Protein AF-A0A272EWR4-F1 (afdb_monomer)

InterPro domains:
  IPR001967 Peptidase S11, D-alanyl-D-alanine carboxypeptidase A, N-terminal [PF00768] (37-102)
  IPR012338 Beta-lactamase/transpeptidase-like [G3DSA:3.40.710.10] (19-112)
  IPR012338 Beta-lactamase/transpeptidase-like [SSF56601] (8-102)

pLDDT: mean 80.49, std 16.47, range [41.5, 97.75]

Mean predicted aligned error: 14.86 Å

Structure (mmCIF, N/CA/C/O backbone):
data_AF-A0A272EWR4-F1
#
_entry.id   AF-A0A272EWR4-F1
#
loop_
_atom_site.group_PDB
_atom_site.id
_atom_site.type_symbol
_atom_site.label_atom_id
_atom_site.label_alt_id
_atom_site.label_comp_id
_atom_site.label_asym_id
_atom_site.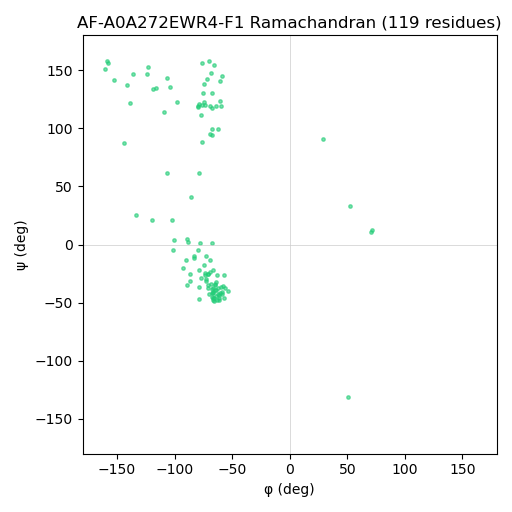label_entity_id
_atom_site.label_seq_id
_atom_site.pdbx_PDB_ins_code
_atom_site.Cartn_x
_atom_site.Cartn_y
_atom_site.Cartn_z
_atom_site.occupancy
_atom_site.B_iso_or_equiv
_atom_site.auth_seq_id
_atom_site.auth_comp_id
_atom_site.auth_asym_id
_atom_site.auth_atom_id
_atom_site.pdbx_PDB_model_num
ATOM 1 N N . MET A 1 1 ? -79.399 -26.264 17.133 1.00 56.19 1 MET A N 1
ATOM 2 C CA . MET A 1 1 ? -78.559 -26.009 18.324 1.00 56.19 1 MET A CA 1
ATOM 3 C C . MET A 1 1 ? -77.282 -25.298 17.885 1.00 56.19 1 MET A C 1
ATOM 5 O O . MET A 1 1 ? -76.499 -25.934 17.188 1.00 56.19 1 MET A O 1
ATOM 9 N N . PRO A 1 2 ? -77.062 -24.013 18.215 1.00 58.72 2 PRO A N 1
ATOM 10 C CA . PRO A 1 2 ? -75.764 -23.382 17.987 1.00 58.72 2 PRO A CA 1
ATOM 11 C C . PRO A 1 2 ? -74.739 -23.881 19.029 1.00 58.72 2 PRO A C 1
ATOM 13 O O . PRO A 1 2 ? -75.095 -24.021 20.203 1.00 58.72 2 PRO A O 1
ATOM 16 N N . PRO A 1 3 ? -73.485 -24.171 18.641 1.00 61.84 3 PRO A N 1
ATOM 17 C CA . PRO A 1 3 ? -72.431 -24.528 19.588 1.00 61.84 3 PRO A CA 1
ATOM 18 C C . PRO A 1 3 ? -72.073 -23.315 20.463 1.00 61.84 3 PRO A C 1
ATOM 20 O O . PRO A 1 3 ? -71.872 -22.210 19.965 1.00 61.84 3 PRO A O 1
ATOM 23 N N . GLY A 1 4 ? -72.040 -23.509 21.784 1.00 58.59 4 GLY A N 1
ATOM 24 C CA . GLY A 1 4 ? -71.872 -22.426 22.757 1.00 58.59 4 GLY A CA 1
ATOM 25 C C . GLY A 1 4 ? -70.467 -21.791 22.784 1.00 58.59 4 GLY A C 1
ATOM 26 O O . GLY A 1 4 ? -69.477 -22.444 22.441 1.00 58.59 4 GLY A O 1
ATOM 27 N N . PRO A 1 5 ? -70.346 -20.546 23.289 1.00 62.75 5 PRO A N 1
ATOM 28 C CA . PRO A 1 5 ? -69.130 -19.709 23.256 1.00 62.75 5 PRO A CA 1
ATOM 29 C C . PRO A 1 5 ? -67.956 -20.228 24.114 1.00 62.75 5 PRO A C 1
ATOM 31 O O . PRO A 1 5 ? -66.894 -19.607 24.185 1.00 62.75 5 PRO A O 1
ATOM 34 N N . PHE A 1 6 ? -68.121 -21.375 24.773 1.00 57.94 6 PHE A N 1
ATOM 35 C CA . PHE A 1 6 ? -67.151 -21.952 25.704 1.00 57.94 6 P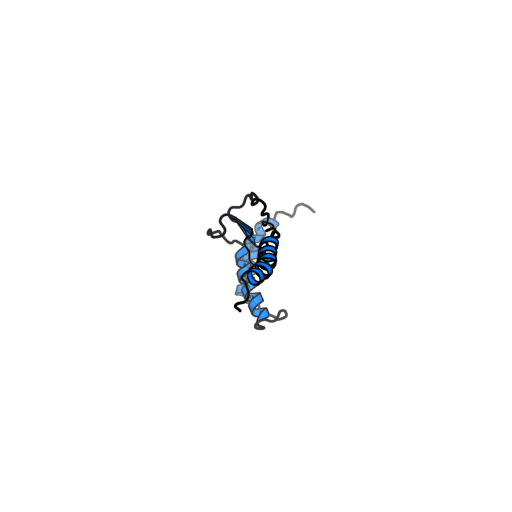HE A CA 1
ATOM 36 C C . PHE A 1 6 ? -65.976 -22.661 25.011 1.00 57.94 6 PHE A C 1
ATOM 38 O O . PHE A 1 6 ? -64.910 -22.791 25.613 1.00 57.94 6 PHE A O 1
ATOM 45 N N . LEU A 1 7 ? -66.134 -23.084 23.750 1.00 59.59 7 LEU A N 1
ATOM 46 C CA . LEU A 1 7 ? -65.070 -23.753 22.990 1.00 59.59 7 LEU A CA 1
ATOM 47 C C . LEU A 1 7 ? -64.042 -22.754 22.427 1.00 59.59 7 LEU A C 1
ATOM 49 O O . LEU A 1 7 ? -62.841 -23.013 22.460 1.00 59.59 7 LEU A O 1
ATOM 53 N N . LEU A 1 8 ? -64.507 -21.571 22.009 1.00 59.34 8 LEU A N 1
ATOM 54 C CA . LEU A 1 8 ? -63.668 -20.501 21.455 1.00 59.34 8 LEU A CA 1
ATOM 55 C C . LEU A 1 8 ? -62.718 -19.915 22.517 1.00 59.34 8 LEU A C 1
ATOM 57 O O . LEU A 1 8 ? -61.549 -19.664 22.245 1.00 59.34 8 LEU A O 1
ATOM 61 N N . ARG A 1 9 ? -63.189 -19.794 23.766 1.00 57.97 9 ARG A N 1
ATOM 62 C CA . ARG A 1 9 ? -62.401 -19.313 24.916 1.00 57.97 9 ARG A CA 1
ATOM 63 C C . ARG A 1 9 ? -61.368 -20.333 25.421 1.00 57.97 9 ARG A C 1
ATOM 65 O O . ARG A 1 9 ? -60.367 -19.928 26.006 1.00 57.97 9 ARG A O 1
ATOM 72 N N . ARG A 1 10 ? -61.579 -21.636 25.183 1.00 60.19 10 ARG A N 1
ATOM 73 C CA . ARG A 1 10 ? -60.641 -22.712 25.567 1.00 60.19 10 ARG A CA 1
ATOM 74 C C . ARG A 1 10 ? -59.428 -22.820 24.636 1.00 60.19 10 ARG A C 1
ATOM 76 O O . ARG A 1 10 ? -58.362 -23.199 25.105 1.00 60.19 10 ARG A O 1
ATOM 83 N N . LEU A 1 11 ? -59.572 -22.448 23.362 1.00 60.91 11 LEU A N 1
ATOM 84 C CA . LEU A 1 11 ? -58.474 -22.402 22.382 1.00 60.91 11 LEU A CA 1
ATOM 85 C C . LEU A 1 11 ? -57.701 -21.070 22.397 1.00 60.91 11 LEU A C 1
ATOM 87 O O . LEU A 1 11 ? -56.515 -21.050 22.083 1.00 60.91 11 LEU A O 1
ATOM 91 N N . LEU A 1 12 ? -58.338 -19.974 22.826 1.00 61.03 12 LEU A N 1
ATOM 92 C CA . LEU A 1 12 ? -57.710 -18.648 22.925 1.00 61.03 12 LEU A CA 1
ATOM 93 C C . LEU A 1 12 ? -56.702 -18.526 24.084 1.00 61.03 12 LEU A C 1
ATOM 95 O O . LEU A 1 12 ? -55.716 -17.803 23.967 1.00 61.03 12 LEU A O 1
ATOM 99 N N . PHE A 1 13 ? -56.920 -19.243 25.190 1.00 63.88 13 PHE A N 1
ATOM 100 C CA . PHE A 1 13 ? -56.071 -19.169 26.387 1.00 63.88 13 PHE A CA 1
ATOM 101 C C . PHE A 1 13 ? -54.636 -19.723 26.208 1.00 63.88 13 PHE A C 1
ATOM 103 O O . PHE A 1 13 ? -53.702 -19.037 26.623 1.00 63.88 13 PHE A O 1
ATOM 110 N N . PRO A 1 14 ? -54.398 -20.896 25.577 1.00 65.62 14 PRO A N 1
ATOM 111 C CA . PRO A 1 14 ? -53.033 -21.387 25.349 1.00 65.62 14 PRO A CA 1
ATOM 112 C C . PRO A 1 14 ? -52.292 -20.591 24.264 1.00 65.62 14 PRO A C 1
ATOM 114 O O . PRO A 1 14 ? -51.077 -20.430 24.344 1.00 65.62 14 PRO A O 1
ATOM 117 N N . MET A 1 15 ? -53.015 -20.036 23.282 1.00 63.69 15 MET A N 1
ATOM 118 C CA . MET A 1 15 ? -52.420 -19.225 22.217 1.00 63.69 15 MET A CA 1
ATOM 119 C C . MET A 1 15 ? -51.939 -17.858 22.737 1.00 63.69 15 MET A C 1
ATOM 121 O O . MET A 1 15 ? -50.868 -17.395 22.350 1.00 63.69 15 MET A O 1
ATOM 125 N N . LEU A 1 16 ? -52.681 -17.244 23.669 1.00 64.81 16 LEU A N 1
ATOM 126 C CA . LEU A 1 16 ? -52.263 -16.007 24.335 1.00 64.81 16 LEU A CA 1
ATOM 127 C C . LEU A 1 16 ? -51.089 -16.242 25.305 1.00 64.81 16 LEU A C 1
ATOM 129 O O . LEU A 1 16 ? -50.208 -15.395 25.414 1.00 64.81 16 LEU A O 1
ATOM 133 N N . ALA A 1 17 ? -51.037 -17.404 25.968 1.00 63.97 17 ALA A N 1
ATOM 134 C CA . ALA A 1 17 ? -49.947 -17.757 26.881 1.00 63.97 17 ALA A CA 1
ATOM 135 C C . ALA A 1 17 ? -48.603 -17.954 26.151 1.00 63.97 17 ALA A C 1
ATOM 137 O O . ALA A 1 17 ? -47.585 -17.439 26.610 1.00 63.97 17 ALA A O 1
ATOM 138 N N . CYS A 1 18 ? -48.599 -18.609 24.981 1.00 60.09 18 CYS A N 1
ATOM 139 C CA . CYS A 1 18 ? -47.395 -18.755 24.151 1.00 60.09 18 CYS A CA 1
ATOM 140 C C . CYS A 1 18 ? -46.860 -17.414 23.622 1.00 60.09 18 CYS A C 1
ATOM 142 O O . CYS A 1 18 ? -45.647 -17.259 23.474 1.00 60.09 18 CYS A O 1
ATOM 144 N N . LEU A 1 19 ? -47.743 -16.442 23.364 1.00 60.28 19 LEU A N 1
ATOM 145 C CA . LEU A 1 19 ? -47.358 -15.116 22.876 1.00 60.28 19 LEU A CA 1
ATOM 146 C C . LEU A 1 19 ? -46.657 -14.271 23.957 1.00 60.28 19 LEU A C 1
ATOM 148 O O . LEU A 1 19 ? -45.854 -13.404 23.628 1.00 60.28 19 LEU A O 1
ATOM 152 N N . VAL A 1 20 ? -46.916 -14.542 25.241 1.00 60.81 20 VAL A N 1
ATOM 153 C CA . VAL A 1 20 ? -46.313 -13.812 26.372 1.00 60.81 20 VAL A CA 1
ATOM 154 C C . VAL A 1 20 ? -44.954 -14.398 26.784 1.00 60.81 20 VAL A C 1
ATOM 156 O O . VAL A 1 20 ? -44.068 -13.654 27.196 1.00 60.81 20 VAL A O 1
ATOM 159 N N . THR A 1 21 ? -44.737 -15.709 26.630 1.00 61.03 21 THR A N 1
ATOM 160 C CA . THR A 1 21 ? -43.464 -16.368 26.997 1.00 61.03 21 THR A CA 1
ATOM 161 C C . THR A 1 21 ? -42.360 -16.280 25.936 1.00 61.03 21 THR A C 1
ATOM 163 O O . THR A 1 21 ? -41.218 -16.617 26.232 1.00 61.03 21 THR A O 1
ATOM 166 N N . GLY A 1 22 ? -42.662 -15.823 24.715 1.00 59.97 22 GLY A N 1
ATOM 167 C CA . GLY A 1 22 ? -41.682 -15.693 23.623 1.00 59.97 22 GLY A CA 1
ATOM 168 C C . GLY A 1 22 ? -40.669 -14.549 23.780 1.00 59.97 22 GLY A C 1
ATOM 169 O O . GLY A 1 22 ? -39.687 -14.499 23.046 1.00 59.97 22 GLY A O 1
ATOM 170 N N . SER A 1 23 ? -40.860 -13.648 24.746 1.00 59.09 23 SER A N 1
ATOM 171 C CA . SER A 1 23 ? -39.996 -12.479 24.979 1.00 59.09 23 SER A CA 1
ATOM 172 C C . SER A 1 23 ? -38.780 -12.795 25.862 1.00 59.09 23 SER A C 1
ATOM 174 O O . SER A 1 23 ? -38.421 -12.015 26.746 1.00 59.09 23 SER A O 1
ATOM 176 N N . ALA A 1 24 ? -38.141 -13.949 25.666 1.00 59.94 24 ALA A N 1
ATOM 177 C CA . ALA A 1 24 ? -36.887 -14.274 26.337 1.00 59.94 24 ALA A CA 1
ATOM 178 C C . ALA A 1 24 ? -35.728 -13.511 25.667 1.00 59.94 24 ALA A C 1
ATOM 180 O O . ALA A 1 24 ? -35.118 -13.987 24.718 1.00 59.94 24 ALA A O 1
ATOM 181 N N . VAL A 1 25 ? -35.487 -12.289 26.158 1.00 59.72 25 VAL A N 1
ATOM 182 C CA . VAL A 1 25 ? -34.207 -11.550 26.185 1.00 59.72 25 VAL A CA 1
ATOM 183 C C . VAL A 1 25 ? -33.214 -11.864 25.054 1.00 59.72 25 VAL A C 1
ATOM 185 O O . VAL A 1 25 ? -32.294 -12.667 25.199 1.00 59.72 25 VAL A O 1
ATOM 188 N N . ALA A 1 26 ? -33.310 -11.100 23.965 1.00 60.78 26 ALA A N 1
ATOM 189 C CA . ALA A 1 26 ? -32.144 -10.799 23.145 1.00 60.78 26 ALA A CA 1
ATOM 190 C C . ALA A 1 26 ? -31.207 -9.901 23.973 1.00 60.78 26 ALA A C 1
ATOM 192 O O . ALA A 1 26 ? -31.395 -8.687 24.051 1.00 60.78 26 ALA A O 1
ATOM 193 N N . GLN A 1 27 ? -30.227 -10.496 24.654 1.00 63.78 27 GLN A N 1
ATOM 194 C CA . GLN A 1 27 ? -29.143 -9.737 25.271 1.00 63.78 27 GLN A CA 1
ATOM 195 C C . GLN A 1 27 ? -28.276 -9.158 24.150 1.00 63.78 27 GLN A C 1
ATOM 197 O O . GLN A 1 27 ? -27.401 -9.830 23.611 1.00 63.78 27 GLN A O 1
ATOM 202 N N . SER A 1 28 ? -28.536 -7.907 23.767 1.00 60.91 28 SER A N 1
ATOM 203 C CA . SER A 1 28 ? -27.627 -7.158 22.906 1.00 60.91 28 SER A CA 1
ATOM 204 C C . SER A 1 28 ? -26.345 -6.882 23.693 1.00 60.91 28 SER A C 1
ATOM 206 O O . SER A 1 28 ? -26.312 -5.971 24.523 1.00 60.91 28 SER A O 1
ATOM 208 N N . SER A 1 29 ? -25.295 -7.670 23.466 1.00 65.94 29 SER A N 1
ATOM 209 C CA . SER A 1 29 ? -23.943 -7.319 23.895 1.00 65.94 29 SER A CA 1
ATOM 210 C C . SER A 1 29 ? -23.546 -6.036 23.166 1.00 65.94 29 SER A C 1
ATOM 212 O O . SER A 1 29 ? -23.216 -6.071 21.981 1.00 65.94 29 SER A O 1
ATOM 214 N N . GLN A 1 30 ? -23.653 -4.894 23.847 1.00 67.12 30 GLN A N 1
ATOM 215 C CA . GLN A 1 30 ? -23.172 -3.623 23.314 1.00 67.12 30 GLN A CA 1
ATOM 216 C C . GLN A 1 30 ? -21.662 -3.771 23.077 1.00 67.12 30 GLN A C 1
ATOM 218 O O . GLN A 1 30 ? -20.949 -4.137 24.017 1.00 67.12 30 GLN A O 1
ATOM 223 N N . PRO A 1 31 ? -21.164 -3.547 21.850 1.00 71.75 31 PRO A N 1
ATOM 224 C CA . PRO A 1 31 ? -19.738 -3.622 21.581 1.00 71.75 31 PRO A CA 1
ATOM 225 C C . PRO A 1 31 ? -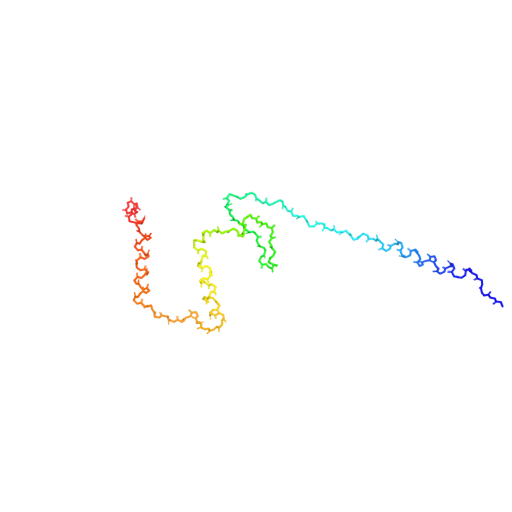19.009 -2.596 22.452 1.00 71.75 31 PRO A C 1
ATOM 227 O O . PRO A 1 31 ? -19.273 -1.396 22.372 1.00 71.75 31 PRO A O 1
ATOM 230 N N . TYR A 1 32 ? -18.117 -3.069 23.318 1.00 75.94 32 TYR A N 1
ATOM 231 C CA . TYR A 1 32 ? -17.269 -2.195 24.117 1.00 75.94 32 TYR A CA 1
ATOM 232 C C . TYR A 1 32 ? -16.141 -1.660 23.233 1.00 75.94 32 TYR A C 1
ATOM 234 O O . TYR A 1 32 ? -15.260 -2.415 22.824 1.00 75.94 32 TYR A O 1
ATOM 242 N N . PHE A 1 33 ? -16.176 -0.361 22.939 1.00 75.62 33 PHE A N 1
ATOM 243 C CA . PHE A 1 33 ? -15.078 0.340 22.279 1.00 75.62 33 PHE A CA 1
ATOM 244 C C . PHE A 1 33 ? -14.237 1.065 23.336 1.00 75.62 33 PHE A C 1
ATOM 246 O O . PHE A 1 33 ? -14.783 1.886 24.080 1.00 75.62 33 PHE A O 1
ATOM 253 N N . PRO A 1 34 ? -12.925 0.785 23.436 1.00 82.75 34 PRO A N 1
ATOM 254 C CA . PRO A 1 34 ? -12.055 1.536 24.326 1.00 82.75 34 PRO A CA 1
ATOM 255 C C . PRO A 1 34 ? -11.946 2.996 23.856 1.00 82.75 34 PRO A C 1
ATOM 257 O O . PRO A 1 34 ? -12.102 3.279 22.663 1.00 82.75 34 PRO A O 1
ATOM 260 N N . PRO A 1 35 ? -11.658 3.940 24.768 1.00 82.88 35 PRO A N 1
ATOM 261 C CA . PRO A 1 35 ? -11.369 5.312 24.375 1.00 82.88 35 PRO A CA 1
ATOM 262 C C . PRO A 1 35 ? -10.167 5.347 23.422 1.00 82.88 35 PRO A C 1
ATOM 264 O O . PRO A 1 35 ? -9.230 4.556 23.548 1.00 82.88 35 PRO A O 1
ATOM 267 N N . SER A 1 36 ? -10.198 6.273 22.462 1.00 82.56 36 SER A N 1
ATOM 268 C CA . SER A 1 36 ? -9.088 6.455 21.523 1.00 82.56 36 SER A CA 1
ATOM 269 C C . SER A 1 36 ? -7.797 6.829 22.267 1.00 82.56 36 SER A C 1
ATOM 271 O O . SER A 1 36 ? -7.853 7.613 23.218 1.00 82.56 36 SER A O 1
ATOM 273 N N . PRO A 1 37 ? -6.633 6.296 21.856 1.00 84.88 37 PRO A N 1
ATOM 274 C CA . PRO A 1 37 ? -5.361 6.623 22.487 1.00 84.88 37 PRO A CA 1
ATOM 275 C C . PRO A 1 37 ? -4.963 8.079 22.210 1.00 84.88 37 PRO A C 1
ATOM 277 O O . PRO A 1 37 ? -5.237 8.617 21.138 1.00 84.88 37 PRO A O 1
ATOM 280 N N . MET A 1 38 ? -4.269 8.707 23.161 1.00 87.31 38 MET A N 1
ATOM 281 C CA . MET A 1 38 ? -3.585 9.978 22.913 1.00 87.31 38 MET A CA 1
ATOM 282 C C . MET A 1 38 ? -2.257 9.699 22.201 1.00 87.31 38 MET A C 1
ATOM 284 O O . MET A 1 38 ? -1.399 9.006 22.746 1.00 87.31 38 MET A O 1
ATOM 288 N N . LEU A 1 39 ? -2.097 10.220 20.983 1.00 90.25 39 LEU A N 1
ATOM 289 C CA . LEU A 1 39 ? -0.870 10.125 20.191 1.00 90.25 39 LEU A CA 1
ATOM 290 C C . LEU A 1 39 ? -0.282 11.518 19.954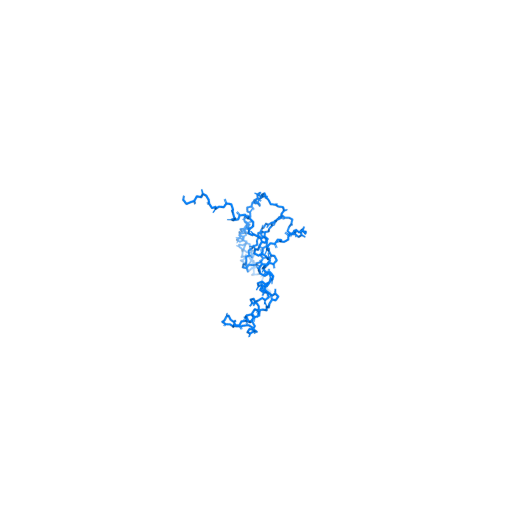 1.00 90.25 39 LEU A C 1
ATOM 292 O O . LEU A 1 39 ? -0.980 12.429 19.517 1.00 90.25 39 LEU A O 1
ATOM 296 N N . GLU A 1 40 ? 1.030 11.643 20.136 1.00 92.00 40 GLU A N 1
ATOM 297 C CA . GLU A 1 40 ? 1.810 12.835 19.779 1.00 92.00 40 GLU A CA 1
ATOM 298 C C . GLU A 1 40 ? 2.094 12.867 18.264 1.00 92.00 40 GLU A C 1
ATOM 300 O O . GLU A 1 40 ? 3.236 12.784 17.809 1.00 92.00 40 GLU A O 1
ATOM 305 N N . ALA A 1 41 ? 1.036 12.926 17.455 1.00 90.19 41 ALA A N 1
ATOM 306 C CA . ALA A 1 41 ? 1.111 13.001 15.999 1.00 90.19 41 ALA A CA 1
ATOM 307 C C . ALA A 1 41 ? 0.120 14.039 15.455 1.00 90.19 41 ALA A C 1
ATOM 309 O O . ALA A 1 41 ? -0.968 14.223 15.992 1.00 90.19 41 ALA A O 1
ATOM 310 N N . ARG A 1 42 ? 0.489 14.718 14.359 1.00 89.88 42 ARG A N 1
ATOM 311 C CA . ARG A 1 42 ? -0.347 15.772 13.747 1.00 89.88 42 ARG A CA 1
ATOM 312 C C . ARG A 1 42 ? -1.636 15.225 13.132 1.00 89.88 42 ARG A C 1
ATOM 314 O O . ARG A 1 42 ? -2.668 15.883 13.200 1.00 89.88 42 ARG A O 1
ATOM 321 N N . ALA A 1 43 ? -1.545 14.050 12.514 1.00 92.88 43 ALA A N 1
ATOM 322 C CA . ALA A 1 43 ? -2.656 13.333 11.910 1.00 92.88 43 ALA A CA 1
ATOM 323 C C . ALA A 1 43 ? -2.361 11.828 11.924 1.00 92.88 43 ALA A C 1
ATOM 325 O O . ALA A 1 43 ? -1.214 11.423 11.713 1.00 92.88 43 ALA A O 1
ATOM 326 N N . TRP A 1 44 ? -3.378 11.007 12.175 1.00 93.44 44 TRP A N 1
ATOM 327 C CA . TRP A 1 44 ? -3.277 9.548 12.176 1.00 93.44 44 TRP A CA 1
ATOM 328 C C . TRP A 1 44 ? -4.646 8.894 11.973 1.00 93.44 44 TRP A C 1
ATOM 330 O O . TRP A 1 44 ? -5.693 9.488 12.233 1.00 93.44 44 TRP A O 1
ATOM 340 N N . VAL A 1 45 ? -4.629 7.644 11.517 1.00 94.00 45 VAL A N 1
ATOM 341 C CA . VAL A 1 45 ? -5.819 6.812 11.329 1.00 94.00 45 VAL A CA 1
ATOM 342 C C . VAL A 1 45 ? -5.497 5.378 11.737 1.00 94.00 45 VAL A C 1
ATOM 344 O O . VAL A 1 45 ? -4.427 4.859 11.420 1.00 94.00 45 VAL A O 1
ATOM 347 N N . LEU A 1 46 ? -6.420 4.746 12.456 1.00 93.31 46 LEU A N 1
ATOM 348 C CA . LEU A 1 46 ? -6.393 3.333 12.803 1.00 93.31 46 LEU A CA 1
ATOM 349 C C . LEU A 1 46 ? -7.489 2.626 12.006 1.00 93.31 46 LEU A C 1
ATOM 351 O O . LEU A 1 46 ? -8.675 2.877 12.213 1.00 93.31 46 LEU A O 1
ATOM 355 N N . LEU A 1 47 ? -7.072 1.750 11.098 1.00 94.25 47 LEU A N 1
ATOM 356 C CA . LEU A 1 47 ? -7.935 1.042 10.157 1.00 94.25 47 LEU A CA 1
ATOM 357 C C . LEU A 1 47 ? -7.827 -0.467 10.391 1.00 94.25 47 LEU A C 1
ATOM 359 O O . LEU A 1 47 ? -6.716 -0.994 10.470 1.00 94.25 47 LEU A O 1
ATOM 363 N N . ASP A 1 48 ? -8.960 -1.163 10.439 1.00 95.00 48 ASP A N 1
ATOM 364 C CA . ASP A 1 48 ? -8.984 -2.617 10.309 1.00 95.00 48 ASP A CA 1
ATOM 365 C C . ASP A 1 48 ? -8.845 -3.021 8.833 1.00 95.00 48 ASP A C 1
ATOM 367 O O . ASP A 1 48 ? -9.667 -2.659 7.991 1.00 95.00 48 ASP A O 1
ATOM 371 N N . ALA A 1 49 ? -7.804 -3.788 8.508 1.00 95.12 49 ALA A N 1
ATOM 372 C CA . ALA A 1 49 ? -7.485 -4.152 7.129 1.00 95.12 49 ALA A CA 1
ATOM 373 C C . ALA A 1 49 ? -8.477 -5.155 6.512 1.00 95.12 49 ALA A C 1
ATOM 375 O O . ALA A 1 49 ? -8.601 -5.202 5.289 1.00 95.12 49 ALA A O 1
ATOM 376 N N . GLY A 1 50 ? -9.161 -5.962 7.332 1.00 96.62 50 GLY A N 1
ATOM 377 C CA . GLY A 1 50 ? -10.120 -6.960 6.851 1.00 96.62 50 GLY A CA 1
ATOM 378 C C . GLY A 1 50 ? -11.471 -6.352 6.477 1.00 96.62 50 GLY A C 1
ATOM 379 O O . GLY A 1 50 ? -12.004 -6.640 5.407 1.00 96.62 50 GLY A O 1
ATOM 380 N N . SER A 1 51 ? -12.018 -5.503 7.349 1.00 95.31 51 SER A N 1
ATOM 381 C CA . SER A 1 51 ? -13.322 -4.858 7.149 1.00 95.31 51 SER A CA 1
ATOM 382 C C . SER A 1 51 ? -13.250 -3.487 6.470 1.00 95.31 51 SER A C 1
ATOM 384 O O . SER A 1 51 ? -14.257 -3.015 5.946 1.00 95.31 51 SER A O 1
ATOM 386 N N . GLY A 1 52 ? -12.089 -2.825 6.492 1.00 93.75 52 GLY A N 1
ATOM 387 C CA . GLY A 1 52 ? -11.956 -1.423 6.092 1.00 93.75 52 GLY A CA 1
ATOM 388 C C . GLY A 1 52 ? -12.578 -0.441 7.092 1.00 93.75 52 GLY A C 1
ATOM 389 O O . GLY A 1 52 ? -12.754 0.733 6.767 1.00 93.75 52 GLY A O 1
ATOM 390 N N . GLN A 1 53 ? -12.934 -0.892 8.297 1.00 93.69 53 GLN A N 1
ATOM 391 C CA . GLN A 1 53 ? -13.505 -0.033 9.327 1.00 93.69 53 GLN A CA 1
ATOM 392 C C . GLN A 1 53 ? -12.426 0.852 9.961 1.00 93.69 53 GLN A C 1
ATOM 394 O O . GLN A 1 53 ? -11.389 0.367 10.416 1.00 93.69 53 GLN A O 1
ATOM 399 N N . VAL A 1 54 ? -12.691 2.156 10.051 1.00 92.88 54 VAL A N 1
ATOM 400 C CA . VAL A 1 54 ? -11.873 3.076 10.850 1.00 92.88 54 VAL A CA 1
ATOM 401 C C . VAL A 1 54 ? -12.269 2.934 12.318 1.00 92.88 54 VAL A C 1
ATOM 403 O O . VAL A 1 54 ? -13.421 3.165 12.678 1.00 92.88 54 VAL A O 1
ATOM 406 N N . LEU A 1 55 ? -11.314 2.546 13.160 1.00 92.06 55 LEU A N 1
ATOM 407 C CA . LEU A 1 55 ? -11.520 2.320 14.593 1.00 92.06 55 LEU A CA 1
ATOM 408 C C . LEU A 1 55 ? -11.286 3.593 15.414 1.00 92.06 55 LEU A C 1
ATOM 410 O O . LEU A 1 55 ? -11.955 3.821 16.416 1.00 92.06 55 LEU A O 1
ATOM 414 N N . ALA A 1 56 ? -10.328 4.416 14.992 1.00 92.25 56 ALA A N 1
ATOM 415 C CA . ALA A 1 56 ? -10.003 5.695 15.610 1.00 92.25 56 ALA A CA 1
ATOM 416 C C . ALA A 1 56 ? -9.224 6.560 14.612 1.00 92.25 56 ALA A C 1
ATOM 418 O O . ALA A 1 56 ? -8.511 6.032 13.758 1.00 92.25 56 ALA A O 1
ATOM 419 N N . GLN A 1 57 ? -9.339 7.883 14.704 1.00 92.94 57 GLN A N 1
ATOM 420 C CA . GLN A 1 57 ? -8.601 8.797 13.834 1.00 92.94 57 GLN A CA 1
ATOM 421 C C . GLN A 1 57 ? -8.473 10.189 14.443 1.00 92.94 57 GLN A C 1
ATOM 423 O O . GLN A 1 57 ? -9.317 10.615 15.231 1.00 92.94 57 GLN A O 1
ATOM 428 N N . GLN A 1 58 ? -7.456 10.922 14.002 1.00 93.19 58 GLN A N 1
ATOM 429 C CA . GLN A 1 58 ? -7.259 12.334 14.299 1.00 93.19 58 GLN A CA 1
ATOM 430 C C . GLN A 1 58 ? -6.781 13.027 13.023 1.00 93.19 58 GLN A C 1
ATOM 432 O O . GLN A 1 58 ? -5.758 12.647 12.457 1.00 93.19 58 GLN A O 1
ATOM 437 N N . GLN A 1 59 ? -7.525 14.035 12.561 1.00 93.06 59 GLN A N 1
ATOM 438 C CA . GLN A 1 59 ? -7.164 14.883 11.417 1.00 93.06 59 GLN A CA 1
ATOM 439 C C . GLN A 1 59 ? -6.801 14.086 10.139 1.00 93.06 59 GLN A C 1
ATOM 441 O O . GLN A 1 59 ? -5.970 14.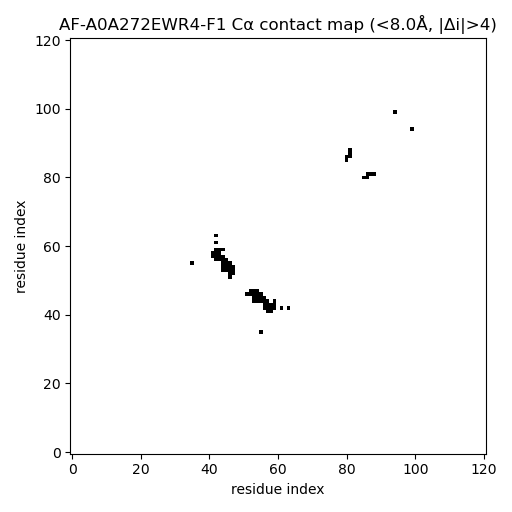529 9.346 1.00 93.06 59 GLN A O 1
ATOM 446 N N . ALA A 1 60 ? -7.432 12.927 9.920 1.00 91.62 60 ALA A N 1
ATOM 447 C CA . ALA A 1 60 ? -7.086 11.998 8.838 1.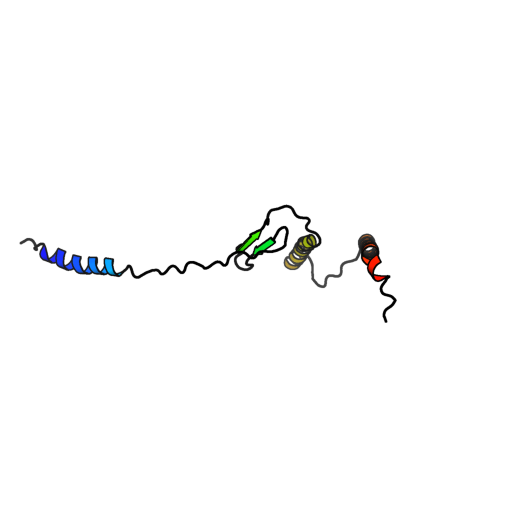00 91.62 60 ALA A CA 1
ATOM 448 C C . ALA A 1 60 ? -7.208 12.606 7.427 1.00 91.62 60 ALA A C 1
ATOM 450 O O . ALA A 1 60 ? -6.353 12.351 6.586 1.00 91.62 60 ALA A O 1
ATOM 451 N N . ASP A 1 61 ? -8.208 13.460 7.190 1.00 93.94 61 ASP A N 1
ATOM 452 C CA . ASP A 1 61 ? -8.443 14.102 5.884 1.00 93.94 61 ASP A CA 1
ATOM 453 C C . ASP A 1 61 ? -7.675 15.423 5.695 1.00 93.94 61 ASP A C 1
ATOM 455 O O . ASP A 1 61 ? -7.826 16.115 4.685 1.00 93.94 61 ASP A O 1
ATOM 459 N N . SER A 1 62 ? -6.862 15.823 6.677 1.00 93.94 62 SER A N 1
ATOM 460 C CA . SER A 1 62 ? -6.076 17.053 6.575 1.00 93.94 62 SER A CA 1
ATOM 461 C C . SER A 1 62 ? -4.922 16.893 5.579 1.00 93.94 62 SER A C 1
ATOM 463 O O . SER A 1 62 ? -4.278 15.847 5.512 1.00 93.94 62 SER A O 1
ATOM 465 N N . GLN A 1 63 ? -4.613 17.944 4.811 1.00 91.69 63 GLN A N 1
ATOM 466 C CA . GLN A 1 63 ? -3.461 17.910 3.908 1.00 91.69 63 GLN A CA 1
ATOM 467 C C . GLN A 1 63 ? -2.152 17.905 4.708 1.00 91.69 63 GLN A C 1
ATOM 469 O O . GLN A 1 63 ? -1.862 18.850 5.441 1.00 91.69 63 GLN A O 1
ATOM 474 N N . GLN A 1 64 ? -1.357 16.849 4.538 1.00 91.62 64 GLN A N 1
ATOM 475 C CA . GLN A 1 64 ? -0.041 16.684 5.155 1.00 91.62 64 GLN A CA 1
ATOM 476 C C . GLN A 1 64 ? 1.026 16.462 4.082 1.00 91.62 64 GLN A C 1
ATOM 478 O O . GLN A 1 64 ? 0.740 15.945 3.001 1.00 91.62 64 GLN A O 1
ATOM 483 N N . GLU A 1 65 ? 2.271 16.836 4.384 1.00 91.38 65 GLU A N 1
ATOM 484 C CA . GLU A 1 65 ? 3.407 16.519 3.519 1.00 91.38 65 GLU A CA 1
ATOM 485 C C . GLU A 1 65 ? 3.633 14.996 3.534 1.00 91.38 65 GLU A C 1
ATOM 487 O O . GLU A 1 65 ? 3.883 14.427 4.598 1.00 91.38 65 GLU A O 1
ATOM 492 N N . PRO A 1 66 ? 3.509 14.299 2.390 1.00 88.38 66 PRO A N 1
ATOM 493 C CA . PRO A 1 66 ? 3.511 12.839 2.380 1.00 88.38 66 PRO A CA 1
ATOM 494 C C . PRO A 1 66 ? 4.906 12.235 2.601 1.00 88.38 66 PRO A C 1
ATOM 496 O O . PRO A 1 66 ? 5.015 11.045 2.902 1.00 88.38 66 PRO A O 1
ATOM 499 N N . GLY A 1 67 ? 5.991 12.996 2.425 1.00 90.06 67 GLY A N 1
ATOM 500 C CA . GLY A 1 67 ? 7.356 12.497 2.562 1.00 90.06 67 GLY A CA 1
ATOM 501 C C . GLY A 1 67 ? 7.609 11.224 1.749 1.00 90.06 67 GLY A C 1
ATOM 502 O O . GLY A 1 67 ? 7.269 11.113 0.569 1.00 90.06 67 GLY A O 1
ATOM 503 N N . ALA A 1 68 ? 8.202 10.213 2.388 1.00 91.69 68 ALA A N 1
ATOM 504 C CA . ALA A 1 68 ? 8.467 8.925 1.746 1.00 91.69 68 ALA A CA 1
ATOM 505 C C . ALA A 1 68 ? 7.200 8.096 1.448 1.00 91.69 68 ALA A C 1
ATOM 507 O O . ALA A 1 68 ? 7.293 7.143 0.672 1.00 91.69 68 ALA A O 1
ATOM 508 N N . LEU A 1 69 ? 6.033 8.452 2.004 1.00 92.31 69 LEU A N 1
ATOM 509 C CA . LEU A 1 69 ? 4.775 7.718 1.827 1.00 92.31 69 LEU A CA 1
ATOM 510 C C . LEU A 1 69 ? 4.315 7.702 0.362 1.00 92.31 69 LEU A C 1
ATOM 512 O O . LEU A 1 69 ? 3.704 6.733 -0.078 1.00 92.31 69 LEU A O 1
ATOM 516 N N . VAL A 1 70 ? 4.703 8.705 -0.439 1.00 94.81 70 VAL A N 1
ATOM 517 C CA . VAL A 1 70 ? 4.431 8.741 -1.890 1.00 94.81 70 VAL A CA 1
ATOM 518 C C . VAL A 1 70 ? 4.980 7.513 -2.628 1.00 94.81 70 VAL A C 1
ATOM 520 O O . VAL A 1 70 ? 4.444 7.100 -3.658 1.00 94.81 70 VAL A O 1
ATOM 523 N N . ARG A 1 71 ? 6.025 6.870 -2.086 1.00 94.88 71 ARG A N 1
ATOM 524 C CA . ARG A 1 71 ? 6.580 5.637 -2.656 1.00 94.88 71 ARG A CA 1
ATOM 525 C C . ARG A 1 71 ? 5.609 4.462 -2.566 1.00 94.88 71 ARG A C 1
ATOM 527 O O . ARG A 1 71 ? 5.741 3.547 -3.369 1.00 94.88 71 ARG A O 1
ATOM 534 N N . LEU A 1 72 ? 4.623 4.488 -1.664 1.00 96.50 72 LEU A N 1
ATOM 535 C CA . LEU A 1 72 ? 3.559 3.479 -1.633 1.00 96.50 72 LEU A CA 1
ATOM 536 C C . LEU A 1 72 ? 2.704 3.535 -2.899 1.00 96.50 72 LEU A C 1
ATOM 538 O O . LEU A 1 72 ? 2.389 2.491 -3.459 1.00 96.50 72 LEU A O 1
ATOM 542 N N . MET A 1 73 ? 2.402 4.734 -3.407 1.00 96.62 73 MET A N 1
ATOM 543 C CA . MET A 1 73 ? 1.672 4.880 -4.669 1.00 96.62 73 MET A CA 1
ATOM 544 C C . MET A 1 73 ? 2.505 4.377 -5.855 1.00 96.62 73 MET A C 1
ATOM 546 O O . MET A 1 73 ? 2.001 3.676 -6.729 1.00 96.62 73 MET A O 1
ATOM 550 N N . GLN A 1 74 ? 3.805 4.684 -5.864 1.00 96.38 74 GLN A N 1
ATOM 551 C CA . GLN A 1 74 ? 4.726 4.175 -6.886 1.00 96.38 74 GLN A CA 1
ATOM 552 C C . GLN A 1 74 ? 4.798 2.642 -6.855 1.00 96.38 74 GLN A C 1
ATOM 554 O O . GLN A 1 74 ? 4.684 1.996 -7.896 1.00 96.38 74 GLN A O 1
ATOM 559 N N . ALA A 1 75 ? 4.931 2.059 -5.661 1.00 97.06 75 ALA A N 1
ATOM 560 C CA . ALA A 1 75 ? 4.912 0.617 -5.467 1.00 97.06 75 ALA A CA 1
ATOM 561 C C . ALA A 1 75 ? 3.580 0.010 -5.919 1.00 97.06 75 ALA A C 1
ATOM 563 O O . ALA A 1 75 ? 3.597 -1.003 -6.608 1.00 97.06 75 ALA A O 1
ATOM 564 N N . TRP A 1 76 ? 2.443 0.644 -5.616 1.00 97.56 76 TRP A N 1
ATOM 565 C CA . TRP A 1 76 ? 1.128 0.173 -6.049 1.00 97.56 76 TRP A CA 1
ATOM 566 C C . TRP A 1 76 ? 1.042 0.037 -7.571 1.00 97.56 76 TRP A C 1
ATOM 568 O O . TRP A 1 76 ? 0.632 -1.011 -8.058 1.00 97.56 76 TRP A O 1
ATOM 578 N N . VAL A 1 77 ? 1.503 1.035 -8.333 1.00 97.44 77 VAL A N 1
ATOM 579 C CA . VAL A 1 77 ? 1.512 0.968 -9.807 1.00 97.44 77 VAL A CA 1
ATOM 580 C C . VAL A 1 77 ? 2.377 -0.192 -10.312 1.00 97.44 77 VAL A C 1
ATOM 582 O O . VAL A 1 77 ? 1.960 -0.926 -11.208 1.00 97.44 77 VAL A O 1
ATOM 585 N N . ILE A 1 78 ? 3.563 -0.386 -9.729 1.00 96.81 78 ILE A N 1
ATOM 586 C CA . ILE A 1 78 ? 4.487 -1.465 -10.114 1.00 96.81 78 ILE A CA 1
ATOM 587 C C . ILE A 1 78 ? 3.891 -2.838 -9.784 1.00 96.81 78 ILE A C 1
ATOM 589 O O . ILE A 1 78 ? 3.870 -3.723 -10.636 1.00 96.81 78 ILE A O 1
ATOM 593 N N . LEU A 1 79 ? 3.374 -3.010 -8.567 1.00 97.25 79 LEU A N 1
ATOM 594 C CA . LEU A 1 79 ? 2.751 -4.253 -8.111 1.00 97.25 79 LEU A CA 1
ATOM 595 C C . LEU A 1 79 ? 1.512 -4.592 -8.938 1.00 97.25 79 LEU A C 1
ATOM 597 O O . LEU A 1 79 ? 1.289 -5.754 -9.264 1.00 97.25 79 LEU A O 1
ATOM 601 N N . ASN A 1 80 ? 0.734 -3.582 -9.324 1.00 97.75 80 ASN A N 1
ATOM 602 C CA . ASN A 1 80 ? -0.423 -3.774 -10.182 1.00 97.75 80 ASN A CA 1
ATOM 603 C C . ASN A 1 80 ? -0.002 -4.226 -11.592 1.00 97.75 80 ASN A C 1
ATOM 605 O O . ASN A 1 80 ? -0.567 -5.167 -12.135 1.00 97.75 80 ASN A O 1
ATOM 609 N N . ALA A 1 81 ? 1.065 -3.647 -12.151 1.00 97.50 81 ALA A N 1
ATOM 610 C CA . ALA A 1 81 ? 1.621 -4.090 -13.429 1.00 97.50 81 ALA A CA 1
ATOM 611 C C . ALA A 1 81 ? 2.196 -5.521 -13.381 1.00 97.50 81 ALA A C 1
ATOM 613 O O . ALA A 1 81 ? 2.093 -6.243 -14.373 1.00 97.50 81 ALA A O 1
ATOM 614 N N . LEU A 1 82 ? 2.770 -5.938 -12.245 1.00 97.56 82 LEU A N 1
ATOM 615 C CA . LEU A 1 82 ? 3.190 -7.326 -12.013 1.00 97.56 82 LEU A CA 1
ATOM 616 C C . LEU A 1 82 ? 1.980 -8.269 -11.937 1.00 97.56 82 LEU A C 1
ATOM 618 O O . LEU A 1 82 ? 1.973 -9.309 -12.589 1.00 97.56 82 LEU A O 1
ATOM 622 N N . ARG A 1 83 ? 0.936 -7.888 -11.188 1.00 97.06 83 ARG A N 1
ATOM 623 C CA . ARG A 1 83 ? -0.314 -8.655 -11.074 1.00 97.06 83 ARG A CA 1
ATOM 624 C C . ARG A 1 83 ? -0.991 -8.850 -12.429 1.00 97.06 83 ARG A C 1
ATOM 626 O O . ARG A 1 83 ? -1.451 -9.945 -12.730 1.00 97.06 83 ARG A O 1
ATOM 633 N N . ASP A 1 84 ? -1.021 -7.801 -13.243 1.00 97.31 84 ASP A N 1
ATOM 634 C CA . ASP A 1 84 ? -1.635 -7.811 -14.571 1.00 97.31 84 ASP A CA 1
ATOM 635 C C . ASP A 1 84 ? -0.741 -8.490 -15.635 1.00 97.31 84 ASP A C 1
ATOM 637 O O . ASP A 1 84 ? -1.093 -8.514 -16.814 1.00 97.31 84 ASP A O 1
ATOM 641 N N . GLY A 1 85 ? 0.440 -8.999 -15.257 1.00 96.56 85 GLY A N 1
ATOM 642 C CA . GLY A 1 85 ? 1.380 -9.675 -16.158 1.00 96.56 85 GLY A CA 1
ATOM 643 C C . GLY A 1 85 ? 2.082 -8.757 -17.166 1.00 96.56 85 GLY A C 1
ATOM 644 O O . GLY A 1 85 ? 2.738 -9.239 -18.088 1.00 96.56 85 GLY A O 1
ATOM 645 N N . ARG A 1 86 ? 1.966 -7.432 -17.011 1.00 96.50 86 ARG A N 1
ATOM 646 C CA . ARG A 1 86 ? 2.645 -6.437 -17.865 1.00 96.50 86 ARG A CA 1
ATOM 647 C C . ARG A 1 86 ? 4.141 -6.349 -17.573 1.00 96.50 86 ARG A C 1
ATOM 649 O O . ARG A 1 86 ? 4.910 -5.938 -18.438 1.00 96.50 86 ARG A O 1
ATOM 656 N N . LEU A 1 87 ? 4.529 -6.693 -16.349 1.00 95.94 87 LEU A N 1
ATOM 657 C CA . LEU A 1 87 ? 5.910 -6.819 -15.902 1.00 95.94 87 LEU A CA 1
ATOM 658 C C . LEU A 1 87 ? 6.127 -8.224 -15.346 1.00 95.94 87 LEU A C 1
ATOM 660 O O . LEU A 1 87 ? 5.221 -8.792 -14.738 1.00 95.94 87 LEU A O 1
ATOM 664 N N . GLN A 1 88 ? 7.333 -8.760 -15.519 1.00 96.00 88 GLN A N 1
ATOM 665 C CA . GLN A 1 88 ? 7.749 -10.004 -14.864 1.00 96.00 88 GLN A CA 1
ATOM 666 C C . GLN A 1 88 ? 8.744 -9.686 -13.739 1.00 96.00 88 GLN A C 1
ATOM 668 O O . GLN A 1 88 ? 9.575 -8.790 -13.919 1.00 96.00 88 GLN A O 1
ATOM 673 N N . PRO A 1 89 ? 8.709 -10.394 -12.598 1.00 94.00 89 PRO A N 1
ATOM 674 C CA . PRO A 1 89 ? 9.639 -10.140 -11.496 1.00 94.00 89 PRO A CA 1
ATOM 675 C C . PRO A 1 89 ? 11.114 -10.289 -11.908 1.00 94.00 89 PRO A C 1
ATOM 677 O O . PRO A 1 89 ? 11.964 -9.512 -11.481 1.00 94.00 89 PRO A O 1
ATOM 680 N N . GLU A 1 90 ? 11.416 -11.238 -12.796 1.00 95.62 90 GLU A N 1
ATOM 681 C CA . GLU A 1 90 ? 12.764 -11.526 -13.301 1.00 95.62 90 GLU A CA 1
ATOM 682 C C . GLU A 1 90 ? 13.120 -10.712 -14.559 1.00 95.62 90 GLU A C 1
ATOM 684 O O . GLU A 1 90 ? 14.182 -10.903 -15.165 1.00 95.62 90 GLU A O 1
ATOM 689 N N . GLN A 1 91 ? 12.242 -9.795 -14.978 1.00 94.94 91 GLN A N 1
ATOM 690 C CA . GLN A 1 91 ? 12.437 -8.997 -16.179 1.00 94.94 91 GLN A CA 1
ATOM 691 C C . GLN A 1 91 ? 13.662 -8.096 -16.037 1.00 94.94 91 GLN A C 1
ATOM 693 O O . GLN A 1 91 ? 13.719 -7.181 -15.214 1.00 94.94 91 GLN A O 1
ATOM 698 N N . ARG A 1 92 ? 14.641 -8.296 -16.920 1.00 94.81 92 ARG A N 1
ATOM 699 C CA . ARG A 1 92 ? 15.786 -7.392 -17.014 1.00 94.81 92 ARG A CA 1
ATOM 700 C C . ARG A 1 92 ? 15.357 -6.088 -17.676 1.00 94.81 92 ARG A C 1
ATOM 702 O O . ARG A 1 92 ? 14.945 -6.070 -18.834 1.00 94.81 92 ARG A O 1
ATOM 709 N N . VAL A 1 93 ? 15.511 -4.988 -16.951 1.00 92.50 93 VAL A N 1
ATOM 710 C CA . VAL A 1 93 ? 15.287 -3.625 -17.446 1.00 92.50 93 VAL A CA 1
ATOM 711 C C . VAL A 1 93 ? 16.618 -2.927 -17.700 1.00 92.50 93 VAL A C 1
ATOM 713 O O . VAL A 1 93 ? 17.546 -2.998 -16.895 1.00 92.50 93 VAL A O 1
ATOM 716 N N . ARG A 1 94 ? 16.723 -2.236 -18.840 1.00 94.19 94 ARG A N 1
ATOM 717 C CA . ARG A 1 94 ? 17.893 -1.414 -19.164 1.00 94.19 94 ARG A CA 1
ATOM 718 C C . ARG A 1 94 ? 17.827 -0.114 -18.367 1.00 94.19 94 ARG A C 1
ATOM 720 O O . ARG A 1 94 ? 16.904 0.675 -18.552 1.00 94.19 94 ARG A O 1
ATOM 727 N N . VAL A 1 95 ? 18.836 0.136 -17.538 1.00 92.88 95 VAL A N 1
ATOM 728 C CA . VAL A 1 95 ? 18.995 1.426 -16.855 1.00 92.88 95 VAL A CA 1
ATOM 729 C C . VAL A 1 95 ? 19.482 2.460 -17.870 1.00 92.88 95 VAL A C 1
ATOM 731 O O . VAL A 1 95 ? 20.502 2.257 -18.528 1.00 92.88 95 VA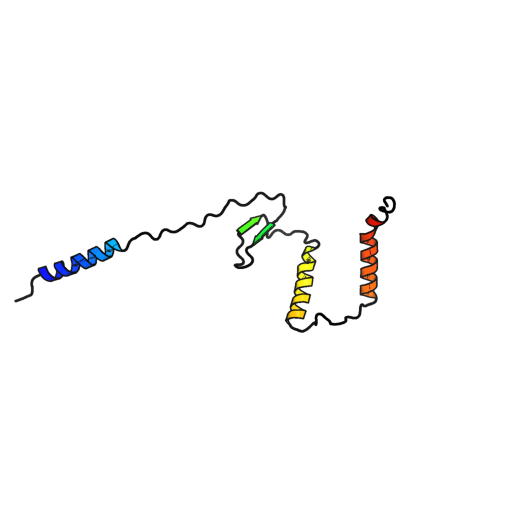L A O 1
ATOM 734 N N . SER A 1 96 ? 18.738 3.555 -18.033 1.00 96.44 96 SER A N 1
ATOM 735 C CA . SER A 1 96 ? 19.138 4.656 -18.913 1.00 96.44 96 SER A CA 1
ATOM 736 C C . SER A 1 96 ? 20.238 5.504 -18.268 1.00 96.44 96 SER A C 1
ATOM 738 O O . SER A 1 96 ? 20.348 5.564 -17.043 1.00 96.44 96 SER A O 1
ATOM 740 N N . ALA A 1 97 ? 21.028 6.210 -19.084 1.00 95.44 97 ALA A N 1
ATOM 741 C CA . ALA A 1 97 ? 22.047 7.138 -18.583 1.00 95.44 97 ALA A CA 1
ATOM 742 C C . ALA A 1 97 ? 21.443 8.203 -17.648 1.00 95.44 97 ALA A C 1
ATOM 744 O O . ALA A 1 97 ? 22.026 8.520 -16.617 1.00 95.44 97 ALA A O 1
ATOM 745 N N . LEU A 1 98 ? 20.231 8.678 -17.960 1.00 95.50 98 LEU A N 1
ATOM 746 C CA . LEU A 1 98 ? 19.483 9.606 -17.112 1.00 95.50 98 LEU A CA 1
ATOM 747 C C . LEU A 1 98 ? 19.162 8.999 -15.739 1.00 95.50 98 LEU A C 1
ATOM 749 O O . LEU A 1 98 ? 19.392 9.639 -14.718 1.00 95.50 98 LEU A O 1
ATOM 753 N N . ALA A 1 99 ? 18.658 7.762 -15.705 1.00 92.38 99 ALA A N 1
ATOM 754 C CA . ALA A 1 99 ? 18.343 7.082 -14.451 1.00 92.38 99 ALA A CA 1
ATOM 755 C C . ALA A 1 99 ? 19.606 6.820 -13.614 1.00 92.38 99 ALA A C 1
ATOM 757 O O . ALA A 1 99 ? 19.592 7.004 -12.397 1.00 92.38 99 ALA A O 1
ATOM 758 N N . ALA A 1 100 ? 20.710 6.443 -14.264 1.00 92.81 100 ALA A N 1
ATOM 759 C CA . ALA A 1 100 ? 21.997 6.254 -13.605 1.00 92.81 100 ALA A CA 1
ATOM 760 C C . ALA A 1 100 ? 22.540 7.567 -13.013 1.00 92.81 100 ALA A C 1
ATOM 762 O O . ALA A 1 100 ? 22.970 7.582 -11.859 1.00 92.81 100 ALA A O 1
ATOM 763 N N . GLN A 1 101 ? 22.464 8.671 -13.762 1.00 93.81 101 GLN A N 1
ATOM 764 C CA . GLN A 1 101 ? 22.887 9.993 -13.302 1.00 93.81 101 GLN A CA 1
ATOM 765 C C . GLN A 1 101 ? 22.037 10.472 -12.119 1.00 93.81 101 GLN A C 1
ATOM 767 O O . GLN A 1 101 ? 22.587 10.845 -11.086 1.00 93.81 101 GLN A O 1
ATOM 772 N N . ALA A 1 102 ? 20.709 10.362 -12.219 1.00 90.81 102 ALA A N 1
ATOM 773 C CA . ALA A 1 102 ? 19.796 10.722 -11.136 1.00 90.81 102 ALA A CA 1
ATOM 774 C C . ALA A 1 102 ? 20.074 9.916 -9.854 1.00 90.81 102 ALA A C 1
ATOM 776 O O . ALA A 1 102 ? 20.084 10.471 -8.755 1.00 90.81 102 ALA A O 1
ATOM 777 N N . ALA A 1 103 ? 20.363 8.616 -9.980 1.00 87.56 103 ALA A N 1
ATOM 778 C CA . ALA A 1 103 ? 20.756 7.781 -8.846 1.00 87.56 103 ALA A CA 1
ATOM 779 C C . ALA A 1 103 ? 22.105 8.210 -8.238 1.00 87.56 103 ALA A C 1
ATOM 781 O O . ALA A 1 103 ? 22.293 8.127 -7.021 1.00 87.56 103 ALA A O 1
ATOM 782 N N . TRP A 1 104 ? 23.046 8.672 -9.066 1.00 86.81 104 TRP A N 1
ATOM 783 C CA . TRP A 1 104 ? 24.344 9.172 -8.615 1.00 86.81 104 TRP A CA 1
ATOM 784 C C . TRP A 1 104 ? 24.231 10.511 -7.880 1.00 86.81 104 TRP A C 1
ATOM 786 O O . TRP A 1 104 ? 24.844 10.695 -6.827 1.00 86.81 104 TRP A O 1
ATOM 796 N N . ASP A 1 105 ? 23.411 11.424 -8.393 1.00 90.94 105 ASP A N 1
ATOM 797 C CA . ASP A 1 105 ? 23.168 12.734 -7.788 1.00 90.94 105 ASP A CA 1
ATOM 798 C C . ASP A 1 105 ? 22.433 12.604 -6.452 1.00 90.94 105 ASP A C 1
ATOM 800 O O . ASP A 1 105 ? 22.934 13.082 -5.430 1.00 90.94 105 ASP A O 1
ATOM 804 N N . TRP A 1 106 ? 21.364 11.802 -6.410 1.00 82.19 106 TRP A N 1
ATOM 805 C CA . TRP A 1 106 ? 20.664 11.449 -5.171 1.00 82.19 106 TRP A CA 1
ATOM 806 C C . TRP A 1 106 ? 21.607 10.879 -4.105 1.00 82.19 106 TRP A C 1
ATOM 808 O O . TRP A 1 106 ? 21.493 11.188 -2.916 1.00 82.19 106 TRP A O 1
ATOM 818 N N . ARG A 1 107 ? 22.565 10.036 -4.519 1.00 81.81 107 ARG A N 1
ATOM 819 C CA . ARG A 1 107 ? 23.546 9.431 -3.611 1.00 81.81 107 ARG A CA 1
ATOM 820 C C . ARG A 1 107 ? 24.459 10.496 -3.012 1.00 81.81 107 ARG A C 1
ATOM 822 O O . ARG A 1 107 ? 24.676 10.477 -1.804 1.00 81.81 107 ARG A O 1
ATOM 829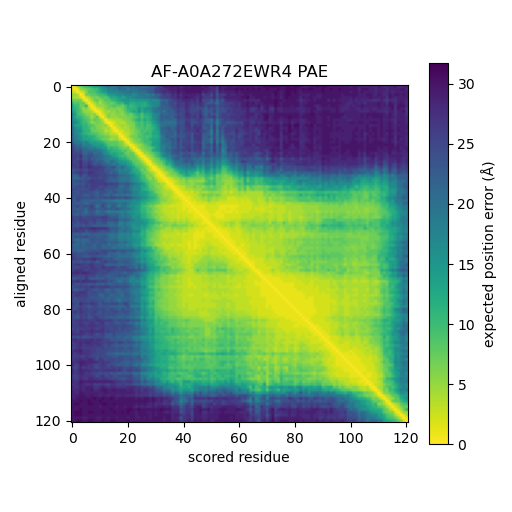 N N . LYS A 1 108 ? 24.978 11.423 -3.821 1.00 81.31 108 LYS A N 1
ATOM 830 C CA . LYS A 1 108 ? 25.874 12.494 -3.352 1.00 81.31 108 LYS A CA 1
ATOM 831 C C . LYS A 1 108 ? 25.185 13.421 -2.349 1.00 81.31 108 LYS A C 1
ATOM 833 O O . LYS A 1 108 ? 25.789 13.739 -1.328 1.00 81.31 108 LYS A O 1
ATOM 838 N N . GLU A 1 109 ? 23.933 13.793 -2.604 1.00 74.44 109 GLU A N 1
ATOM 839 C CA . GLU A 1 109 ? 23.145 14.679 -1.732 1.00 74.44 109 GLU A CA 1
ATOM 840 C C . GLU A 1 109 ? 22.789 14.033 -0.390 1.00 74.44 109 GLU A C 1
ATOM 842 O O . GLU A 1 109 ? 22.756 14.700 0.642 1.00 74.44 109 GLU A O 1
ATOM 847 N N . ARG A 1 110 ? 22.560 12.715 -0.377 1.00 66.44 110 ARG A N 1
ATOM 848 C CA . ARG A 1 110 ? 22.183 11.977 0.836 1.00 66.44 110 ARG A CA 1
ATOM 849 C C . ARG A 1 110 ? 23.383 11.438 1.632 1.00 66.44 110 ARG A C 1
ATOM 851 O O . ARG A 1 110 ? 23.222 11.049 2.788 1.00 66.44 110 ARG A O 1
ATOM 858 N N . MET A 1 111 ? 24.587 11.441 1.049 1.00 54.81 111 MET A N 1
ATOM 859 C CA . MET A 1 111 ? 25.841 10.960 1.657 1.00 54.81 111 MET A CA 1
ATOM 860 C C . MET A 1 111 ? 26.843 12.015 2.211 1.00 54.81 111 MET A C 1
ATOM 862 O O . MET A 1 111 ? 27.999 11.643 2.420 1.00 54.81 111 MET A O 1
ATOM 866 N N . PRO A 1 112 ? 26.515 13.283 2.549 1.00 57.56 112 PRO A N 1
ATOM 867 C CA . PRO A 1 112 ? 27.463 14.122 3.291 1.00 57.56 112 PRO A CA 1
ATOM 868 C C . PRO A 1 112 ? 27.665 13.649 4.742 1.00 57.56 112 PRO A C 1
ATOM 870 O O . PRO A 1 112 ? 28.716 13.895 5.323 1.00 57.56 112 PRO A O 1
ATOM 873 N N . ARG A 1 113 ? 26.701 12.914 5.323 1.00 55.50 113 ARG A N 1
ATOM 874 C CA . ARG A 1 113 ? 26.720 12.511 6.745 1.00 55.50 113 ARG A CA 1
ATOM 875 C C . ARG A 1 113 ? 27.554 11.260 7.066 1.00 55.50 113 ARG A C 1
ATOM 877 O O . ARG A 1 113 ? 27.795 10.988 8.232 1.00 55.50 113 ARG A O 1
ATOM 884 N N . TRP A 1 114 ? 28.002 10.500 6.065 1.00 50.97 114 TRP A N 1
ATOM 885 C CA . TRP A 1 114 ? 28.815 9.285 6.275 1.00 50.97 114 TRP A CA 1
ATOM 886 C C . TRP A 1 114 ? 30.318 9.490 6.038 1.00 50.97 114 TRP A C 1
ATOM 888 O O . TRP A 1 114 ? 31.103 8.598 6.336 1.00 50.97 114 TRP A O 1
ATOM 898 N N . ARG A 1 115 ? 30.750 10.676 5.579 1.00 51.53 115 ARG A N 1
ATOM 899 C CA . ARG A 1 115 ? 32.181 11.026 5.486 1.00 51.53 115 ARG A CA 1
ATOM 900 C C . ARG A 1 115 ? 32.814 11.461 6.813 1.00 51.53 115 ARG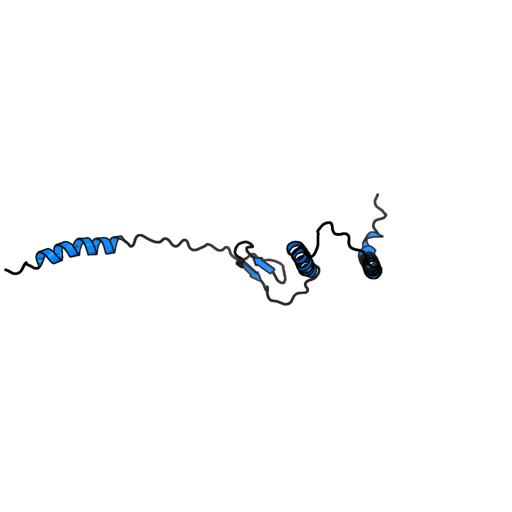 A C 1
ATOM 902 O O . ARG A 1 115 ? 34.019 11.660 6.843 1.00 51.53 115 ARG A O 1
ATOM 909 N N . SER A 1 116 ? 32.038 11.591 7.895 1.00 53.22 116 SER A N 1
ATOM 910 C CA . SER A 1 116 ? 32.574 11.905 9.230 1.00 53.22 116 SER A CA 1
ATOM 911 C C . SER A 1 116 ? 32.699 10.690 10.156 1.00 53.22 116 SER A C 1
ATOM 913 O O . SER A 1 116 ? 33.057 10.861 11.315 1.00 53.22 116 SER A O 1
ATOM 915 N N . CYS A 1 117 ? 32.406 9.472 9.686 1.00 53.88 117 CYS A N 1
ATOM 916 C CA . CYS A 1 117 ? 32.620 8.247 10.460 1.00 53.88 117 CYS A CA 1
ATOM 917 C C . CYS A 1 117 ? 33.823 7.479 9.893 1.00 53.88 117 CYS A C 1
ATOM 919 O O . CYS A 1 117 ? 33.693 6.382 9.364 1.00 53.88 117 CYS A O 1
ATOM 921 N N . SER A 1 118 ? 34.998 8.110 9.933 1.00 56.75 118 SER A N 1
ATOM 922 C CA . SER A 1 118 ? 36.289 7.482 9.616 1.00 56.75 118 SER A CA 1
ATOM 923 C C . SER A 1 118 ? 37.250 7.513 10.810 1.00 56.75 118 SER A C 1
ATOM 925 O O . SER A 1 118 ? 38.460 7.443 10.624 1.00 56.75 118 SER A O 1
ATOM 927 N N . THR A 1 119 ? 36.739 7.658 12.039 1.00 53.28 119 THR A N 1
ATOM 928 C CA . THR A 1 119 ? 37.580 7.763 13.251 1.00 53.28 119 THR A CA 1
ATOM 929 C C . THR A 1 119 ? 37.101 6.883 14.405 1.00 53.28 119 THR A C 1
ATOM 931 O O . THR A 1 119 ? 37.406 7.173 15.552 1.00 53.28 119 THR A O 1
ATOM 934 N N . VAL A 1 120 ? 36.381 5.795 14.122 1.00 52.88 120 VAL A N 1
ATOM 935 C CA . VAL A 1 120 ? 36.270 4.668 15.062 1.00 52.88 120 VAL A CA 1
ATOM 936 C C . VAL A 1 120 ? 36.230 3.374 14.247 1.00 52.88 120 VAL A C 1
ATOM 938 O O . VAL A 1 120 ? 35.167 2.916 13.830 1.00 52.88 120 VAL A O 1
ATOM 941 N N . CYS A 1 121 ? 37.424 2.859 13.958 1.00 41.50 121 CYS A N 1
ATOM 942 C CA . CYS A 1 121 ? 37.679 1.425 14.050 1.00 41.50 121 CYS A CA 1
ATOM 943 C C . CYS A 1 121 ? 38.035 1.124 15.508 1.00 41.50 121 CYS A C 1
ATOM 945 O O . CYS A 1 121 ? 38.668 2.012 16.129 1.00 41.50 121 CYS A O 1
#

Solvent-accessible surface area (backbone atoms only — not comparable to full-atom values): 8171 Å² total; per-residue (Å²): 134,83,86,67,78,67,60,65,58,63,60,49,53,63,58,54,51,56,67,65,67,68,75,72,73,84,76,76,78,75,83,83,76,78,81,77,80,94,68,102,61,91,53,42,73,43,67,42,87,88,82,66,46,73,80,43,71,40,61,66,88,55,95,71,88,60,75,76,58,56,53,54,60,57,47,48,56,53,53,48,33,41,73,71,64,79,40,58,97,86,59,86,76,86,82,47,72,68,59,52,50,52,54,52,52,55,47,59,74,71,46,71,78,63,74,75,72,83,82,77,132

Sequence (121 aa):
MPPGPFLLRRLLFPMLACLVTGSAVAQSSQPYFPPSPMLEARAWVLLDAGSGQVLAQQQADSQQEPGALVRLMQAWVILNALRDGRLQPEQRVRVSALAAQAAWDWRKERMPRWRSCSTVC

Radius of gyration: 34.73 Å; Cα contacts (8 Å, |Δi|>4): 37; chains: 1; bounding box: 116×44×46 Å

Organism: NCBI:txid857335

Nearest PDB structures (foldseek):
  5j8x-assembly1_A  TM=9.203E-01  e=6.583E-03  Escherichia coli K-12
  5tr7-assembly2_B  TM=9.433E-01  e=1.288E-02  Vibrio cholerae O1 biovar El Tor str. N16961

Secondary structure (DSSP, 8-state):
-PPPTHHHHHHHHHHHHHHHHT----------PPPPPP-S-SSEEEE-TTT--EEEEESTTS----GGGHHHHHHHHHHHHHHTTSS-TT---PPPHHHHHHHHHHHHHH-GGGTT--S--

Foldseek 3Di:
DDDDPVVVVVVVVVVVVVVVVPPPDPPPPDDDQDDDDDDPDQWDWDADPPPRDTSDIDCPVPDDDCPCVVVVVVVVVVVVCCVVVVDPPPDDDDQDPVNVVVVVVVCVVVPPVVVPPPPDD